Protein AF-A0A8T1TSU7-F1 (afdb_monomer_lite)

pLDDT: mean 82.86, std 10.36, range [57.53, 96.38]

Secondary structure (DSSP, 8-state):
--EEEEEEEETTEEEEEEEEEEEEPPGGGS--SEEEEEEEE-TT-HHHHHHHHHTT-EEEEEEEEE--SS--EEEEEEEEE-

Organism: NCBI:txid29920

Sequence (82 aa):
GNFWVATATQDESTKIVGIIGLQRRSESNGENGIKSLFLTTNPKKKQALEFYAALGYTKGDELMRFWENPQFFEVDKIVKQL

Foldseek 3Di:
DQKDWDWDDDPNDIDTAKMKGFDFDDPPPPDGDTFKIKMKHAPVCVVVVVVVVVVAKDWDPDWDWDDDVPDIGTITIIMHGD

Radius of gyration: 14.73 Å; chains: 1; bounding box: 34×25×42 Å

Structure (mmCIF, N/CA/C/O backbone):
data_AF-A0A8T1TSU7-F1
#
_entry.id   AF-A0A8T1TSU7-F1
#
loop_
_atom_site.group_PDB
_atom_site.id
_atom_site.type_symbol
_atom_site.label_atom_id
_atom_site.label_alt_id
_atom_site.label_comp_id
_atom_site.label_asym_id
_atom_site.label_entity_id
_atom_site.label_seq_id
_atom_site.pdbx_PDB_ins_code
_atom_site.Cartn_x
_atom_site.Cartn_y
_atom_site.Cartn_z
_atom_si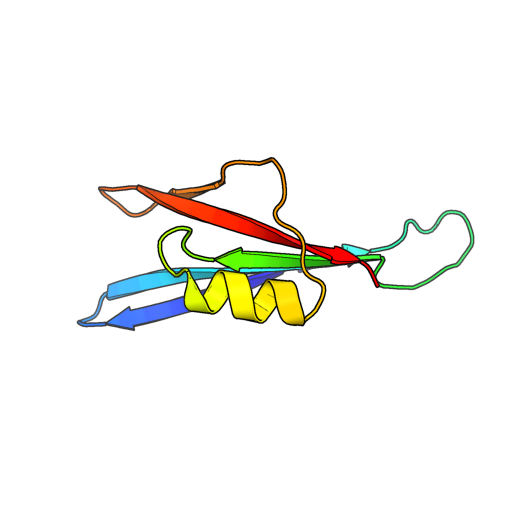te.occupancy
_atom_site.B_iso_or_equiv
_atom_site.auth_seq_id
_atom_site.auth_comp_id
_atom_site.auth_asym_id
_atom_site.auth_atom_id
_atom_site.pdbx_PDB_model_num
ATOM 1 N N . GLY A 1 1 ? 8.005 14.828 -3.775 1.00 61.19 1 GLY A N 1
ATOM 2 C CA . GLY A 1 1 ? 8.139 13.487 -3.169 1.00 61.19 1 GLY A CA 1
ATOM 3 C C . GLY A 1 1 ? 7.616 12.442 -4.134 1.00 61.19 1 GLY A C 1
ATOM 4 O O . GLY A 1 1 ? 6.834 12.799 -5.002 1.00 61.19 1 GLY A O 1
ATOM 5 N N . ASN A 1 2 ? 8.046 11.184 -4.009 1.00 81.62 2 ASN A N 1
ATOM 6 C CA . ASN A 1 2 ? 7.588 10.076 -4.868 1.00 81.62 2 ASN A CA 1
ATOM 7 C C . ASN A 1 2 ? 6.474 9.244 -4.212 1.00 81.62 2 ASN A C 1
ATOM 9 O O . ASN A 1 2 ? 6.217 8.125 -4.640 1.00 81.62 2 ASN A O 1
ATOM 13 N N . PHE A 1 3 ? 5.852 9.757 -3.152 1.00 86.44 3 PHE A N 1
ATOM 14 C CA . PHE A 1 3 ? 4.762 9.090 -2.459 1.00 86.44 3 PHE A CA 1
ATOM 15 C C . PHE A 1 3 ? 3.769 10.101 -1.887 1.00 86.44 3 PHE A C 1
ATOM 17 O O . PHE A 1 3 ? 4.122 11.252 -1.618 1.00 86.44 3 PHE A O 1
ATOM 24 N N . TRP A 1 4 ? 2.544 9.629 -1.691 1.00 87.12 4 TRP A N 1
ATOM 25 C CA . TRP A 1 4 ? 1.434 10.303 -1.036 1.00 87.12 4 TRP A CA 1
ATOM 26 C C . TRP A 1 4 ? 0.962 9.449 0.136 1.00 87.12 4 TRP A C 1
ATOM 28 O O . TRP A 1 4 ? 0.968 8.220 0.061 1.00 87.12 4 TRP A O 1
ATOM 38 N N . VAL A 1 5 ? 0.545 10.103 1.216 1.00 85.69 5 VAL A N 1
ATOM 39 C CA . VAL A 1 5 ? 0.005 9.453 2.413 1.00 85.69 5 VAL A CA 1
ATOM 40 C C . VAL A 1 5 ? -1.475 9.793 2.498 1.00 85.69 5 VAL A C 1
ATOM 42 O O . VAL A 1 5 ? -1.839 10.967 2.483 1.00 85.69 5 VAL A O 1
ATOM 45 N N . ALA A 1 6 ? -2.320 8.770 2.567 1.00 84.00 6 ALA A N 1
ATOM 46 C CA . ALA A 1 6 ? -3.741 8.925 2.817 1.00 84.00 6 ALA A CA 1
ATOM 47 C C . ALA A 1 6 ? -3.980 8.912 4.327 1.00 84.00 6 ALA A C 1
ATOM 49 O O . ALA A 1 6 ? -3.567 7.977 5.022 1.00 84.00 6 ALA A O 1
ATOM 50 N N . THR A 1 7 ? -4.668 9.934 4.823 1.00 83.69 7 THR A N 1
ATOM 51 C CA . THR A 1 7 ? -5.095 10.027 6.215 1.00 83.69 7 THR A CA 1
ATOM 52 C C . THR A 1 7 ? -6.618 10.054 6.305 1.00 83.69 7 THR A C 1
ATOM 54 O O . THR A 1 7 ? -7.294 10.574 5.421 1.00 83.69 7 THR A O 1
ATOM 57 N N . ALA A 1 8 ? -7.161 9.468 7.368 1.00 82.75 8 ALA A N 1
ATOM 58 C CA . ALA A 1 8 ? -8.567 9.574 7.730 1.00 82.75 8 ALA A CA 1
ATOM 59 C C . ALA A 1 8 ? -8.674 10.291 9.074 1.00 82.75 8 ALA A C 1
ATOM 61 O O . ALA A 1 8 ? -7.929 9.977 10.007 1.00 82.75 8 ALA A O 1
ATOM 62 N N . THR A 1 9 ? -9.595 11.245 9.161 1.00 85.12 9 THR A N 1
ATOM 63 C CA . THR A 1 9 ? -9.878 11.975 10.394 1.00 85.12 9 THR A CA 1
ATOM 64 C C . THR A 1 9 ? -11.210 11.504 10.955 1.00 85.12 9 THR A C 1
ATOM 66 O O . THR A 1 9 ? -12.223 11.532 10.257 1.00 85.12 9 THR A O 1
ATOM 69 N N . GLN A 1 10 ? -11.199 11.061 12.208 1.00 80.38 10 GLN A N 1
ATOM 70 C CA . GLN A 1 10 ? -12.390 10.684 12.962 1.00 80.38 10 GLN A CA 1
ATOM 71 C C . GLN A 1 10 ? -12.201 11.120 14.415 1.00 80.38 10 GLN A C 1
ATOM 73 O O . GLN A 1 10 ? -11.144 10.863 14.996 1.00 80.38 10 GLN A O 1
ATOM 78 N N . ASP A 1 11 ? -13.215 11.781 14.977 1.00 75.94 11 ASP A N 1
ATOM 79 C CA . ASP A 1 11 ? -13.270 12.202 16.383 1.00 75.94 11 ASP A CA 1
ATOM 80 C C . ASP A 1 11 ? -11.981 12.913 16.841 1.00 75.94 11 ASP A C 1
ATOM 82 O O . ASP A 1 11 ? -11.294 12.468 17.753 1.00 75.94 11 ASP A O 1
ATOM 86 N N . GLU A 1 12 ? -11.604 13.981 16.125 1.00 80.38 12 GLU A N 1
ATOM 87 C CA . GLU A 1 12 ? -10.398 14.807 16.360 1.00 80.38 12 GLU A CA 1
ATOM 88 C C . GLU A 1 12 ? -9.046 14.082 16.196 1.00 80.38 12 GLU A C 1
ATOM 90 O O . GLU A 1 12 ? -7.986 14.710 16.234 1.00 80.38 12 GLU A O 1
ATOM 95 N N . SER A 1 13 ? -9.054 12.778 15.916 1.00 78.38 13 SER A N 1
ATOM 96 C CA . SER A 1 13 ? -7.858 11.991 15.623 1.00 78.38 13 SER A CA 1
ATOM 97 C C . SER A 1 13 ? -7.634 11.868 14.117 1.00 78.38 13 SER A C 1
ATOM 99 O O . SER A 1 13 ? -8.566 11.621 13.353 1.00 78.38 13 SER A O 1
ATOM 101 N N . THR A 1 14 ? -6.387 12.029 13.670 1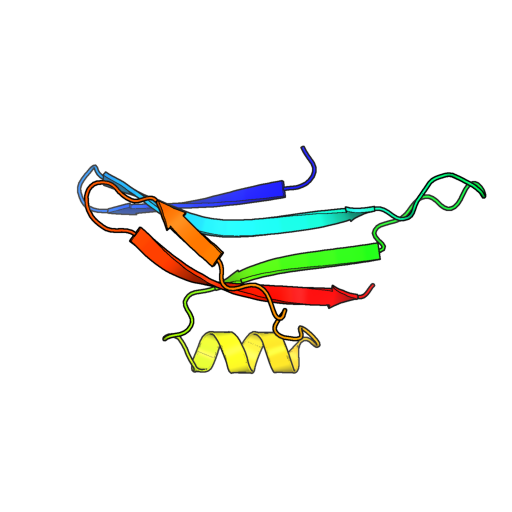.00 81.12 14 THR A N 1
ATOM 102 C CA . THR A 1 14 ? -5.989 11.774 12.278 1.00 81.12 14 THR A CA 1
ATOM 103 C C . THR A 1 14 ? -5.086 10.552 12.228 1.00 81.12 14 THR A C 1
ATOM 105 O O . THR A 1 14 ? -4.067 10.501 12.917 1.00 81.12 14 THR A O 1
ATOM 108 N N . LYS A 1 15 ? -5.453 9.575 11.399 1.00 79.00 15 LYS A N 1
ATOM 109 C CA . LYS A 1 15 ? -4.756 8.292 11.267 1.00 79.00 15 LYS A CA 1
ATOM 110 C C . LYS A 1 15 ? -4.311 8.085 9.834 1.00 79.00 15 LYS A C 1
ATOM 112 O O . LYS A 1 15 ? -5.056 8.389 8.905 1.00 79.00 15 LYS A O 1
ATOM 117 N N . ILE A 1 16 ? -3.115 7.542 9.640 1.00 80.50 16 ILE A N 1
ATOM 118 C CA . ILE A 1 16 ? -2.697 7.065 8.320 1.00 80.50 16 ILE A CA 1
ATOM 119 C C . ILE A 1 16 ? -3.546 5.839 7.986 1.00 80.50 16 ILE A C 1
ATOM 121 O O . ILE A 1 16 ? -3.697 4.952 8.815 1.00 80.50 16 ILE A O 1
ATOM 125 N N . VAL A 1 17 ? -4.093 5.782 6.776 1.00 81.81 17 VAL A N 1
ATOM 126 C CA . VAL A 1 17 ? -4.903 4.646 6.296 1.00 81.81 17 VAL A CA 1
ATOM 127 C C . VAL A 1 17 ? -4.331 3.999 5.040 1.00 81.81 17 VAL A C 1
ATOM 129 O O . VAL A 1 17 ? -4.758 2.912 4.658 1.00 81.81 17 VAL A O 1
ATOM 132 N N . GLY A 1 18 ? -3.340 4.633 4.415 1.00 82.88 18 GLY A N 1
ATOM 133 C CA . GLY A 1 18 ? -2.668 4.097 3.241 1.00 82.88 18 GLY A CA 1
ATOM 134 C C . GLY A 1 18 ? -1.514 4.979 2.785 1.00 82.88 18 GLY A C 1
ATOM 135 O O . GLY A 1 18 ? -1.422 6.155 3.132 1.00 82.88 18 GLY A O 1
ATOM 136 N N . ILE A 1 19 ? -0.632 4.401 1.983 1.00 88.38 19 ILE A N 1
ATOM 137 C CA . ILE A 1 19 ? 0.431 5.104 1.264 1.00 88.38 19 ILE A CA 1
ATOM 138 C C . ILE A 1 19 ? 0.331 4.686 -0.195 1.00 88.38 19 ILE A C 1
ATOM 140 O O . ILE A 1 19 ? 0.069 3.521 -0.477 1.00 88.38 19 ILE A O 1
ATOM 144 N N . ILE A 1 20 ? 0.558 5.624 -1.108 1.00 90.06 20 ILE A N 1
ATOM 145 C CA . ILE A 1 20 ? 0.736 5.365 -2.538 1.00 90.06 20 ILE A CA 1
ATOM 146 C C . ILE A 1 20 ? 2.114 5.885 -2.922 1.00 90.06 20 ILE A C 1
ATOM 148 O O . ILE A 1 20 ? 2.462 6.999 -2.543 1.00 90.06 20 ILE A O 1
ATOM 152 N N . GLY A 1 21 ? 2.892 5.135 -3.695 1.00 89.81 21 GLY A N 1
ATOM 153 C CA . GLY A 1 21 ? 4.178 5.614 -4.188 1.00 89.81 21 GLY A CA 1
ATOM 154 C C . GLY A 1 21 ? 4.535 5.161 -5.596 1.00 89.81 21 GLY A C 1
ATOM 155 O O . GLY A 1 21 ? 3.985 4.201 -6.135 1.00 89.81 21 GLY A O 1
ATOM 156 N N . LEU A 1 22 ? 5.466 5.909 -6.185 1.00 90.88 22 LEU A N 1
ATOM 157 C CA . LEU A 1 22 ? 5.980 5.745 -7.539 1.00 90.88 22 LEU A CA 1
ATOM 158 C C . LEU A 1 22 ? 7.417 5.253 -7.495 1.00 90.88 22 LEU A C 1
ATOM 160 O O . LEU A 1 22 ? 8.290 5.898 -6.907 1.00 90.88 22 LEU A O 1
ATOM 164 N N . GLN A 1 23 ? 7.685 4.167 -8.209 1.00 87.50 23 GLN A N 1
ATOM 165 C CA . GLN A 1 23 ? 9.044 3.783 -8.556 1.00 87.50 23 GLN A CA 1
ATOM 166 C C . GLN A 1 23 ? 9.359 4.322 -9.949 1.00 87.50 23 GLN A C 1
ATOM 168 O O . GLN A 1 23 ? 8.658 4.007 -10.908 1.00 87.50 23 GLN A O 1
ATOM 173 N N . ARG A 1 24 ? 10.415 5.126 -10.083 1.00 84.94 24 ARG A N 1
ATOM 174 C CA . ARG A 1 24 ? 10.885 5.608 -11.392 1.00 84.94 24 ARG A CA 1
ATOM 175 C C . ARG A 1 24 ? 11.778 4.569 -12.070 1.00 84.94 24 ARG A C 1
ATOM 177 O O . ARG A 1 24 ? 12.415 3.763 -11.386 1.00 84.94 24 ARG A O 1
ATOM 184 N N . ARG A 1 25 ? 11.827 4.587 -13.404 1.00 81.12 25 ARG A N 1
ATOM 185 C CA . ARG A 1 25 ? 12.902 3.919 -14.158 1.00 81.12 25 ARG A CA 1
ATOM 186 C C . ARG A 1 25 ? 14.210 4.703 -13.955 1.00 81.12 25 ARG A C 1
ATOM 188 O O . ARG A 1 25 ? 14.173 5.910 -13.742 1.00 81.12 25 ARG A O 1
ATOM 195 N N . SER A 1 26 ? 15.339 3.995 -13.914 1.00 72.12 26 SER A N 1
ATOM 196 C CA . SER A 1 26 ? 16.668 4.600 -13.730 1.00 72.12 26 SER A CA 1
ATOM 197 C C . SER A 1 26 ? 17.113 5.336 -14.997 1.00 72.12 26 SER A C 1
ATOM 199 O O . SER A 1 26 ? 16.867 4.854 -16.099 1.00 72.12 26 SER A O 1
ATOM 201 N N . GLU A 1 27 ? 17.810 6.462 -14.831 1.00 60.66 27 GLU A N 1
ATOM 202 C CA . GLU A 1 27 ? 18.184 7.421 -15.885 1.00 60.66 27 GLU A CA 1
ATOM 203 C C . GLU A 1 27 ? 19.336 6.978 -16.807 1.00 60.66 27 GLU A C 1
ATOM 205 O O . GLU A 1 27 ? 19.789 7.775 -17.624 1.00 60.66 27 GLU A O 1
ATOM 210 N N . SER A 1 28 ? 19.830 5.735 -16.740 1.00 63.38 28 SER A N 1
ATOM 211 C CA . SER A 1 28 ? 21.071 5.382 -17.456 1.00 63.38 28 SER A CA 1
ATOM 212 C C . SER A 1 28 ? 20.989 5.542 -18.982 1.00 63.38 28 SER A C 1
ATOM 214 O O . SER A 1 28 ? 22.024 5.716 -19.616 1.00 63.38 28 SER A O 1
ATOM 216 N N . ASN A 1 29 ? 19.784 5.508 -19.568 1.00 57.53 29 ASN A N 1
ATOM 217 C CA . ASN A 1 29 ? 19.583 5.497 -21.023 1.00 57.53 29 ASN A CA 1
ATOM 218 C C . ASN A 1 29 ? 18.640 6.609 -21.541 1.00 57.53 29 ASN A C 1
ATOM 220 O O . ASN A 1 29 ? 18.178 6.529 -22.676 1.00 57.53 29 ASN A O 1
ATOM 224 N N . GLY A 1 30 ? 18.307 7.627 -20.734 1.00 57.84 30 GLY A N 1
ATOM 225 C CA . GLY A 1 30 ? 17.372 8.692 -21.145 1.00 57.84 30 GLY A CA 1
ATOM 226 C C . GLY A 1 30 ? 15.886 8.293 -21.164 1.00 57.84 30 GLY A C 1
ATOM 227 O O . GLY A 1 30 ? 15.047 9.062 -21.633 1.00 57.84 30 GLY A O 1
ATOM 228 N N . GLU A 1 31 ? 15.533 7.114 -20.636 1.00 58.31 31 GLU A N 1
ATOM 229 C CA . GLU A 1 31 ? 14.139 6.712 -20.426 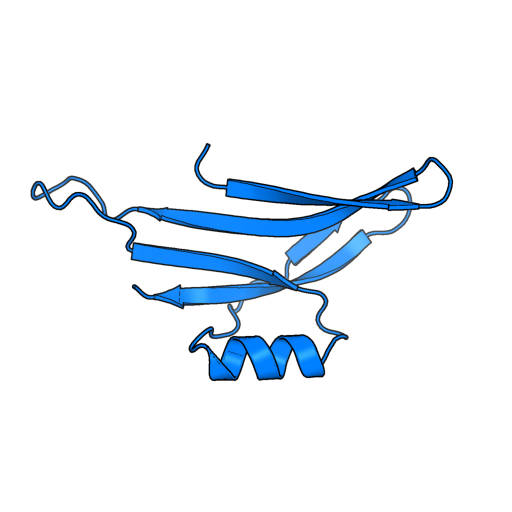1.00 58.31 31 GLU A CA 1
ATOM 230 C C . GLU A 1 31 ? 13.548 7.417 -19.198 1.00 58.31 31 GLU A C 1
ATOM 232 O O . GLU A 1 31 ? 13.750 7.009 -18.053 1.00 58.31 31 GLU A O 1
ATOM 237 N N . ASN A 1 32 ? 12.756 8.457 -19.444 1.00 67.50 32 ASN A N 1
ATOM 238 C CA . ASN A 1 32 ? 11.939 9.092 -18.417 1.00 67.50 32 ASN A CA 1
ATOM 239 C C . ASN A 1 32 ? 10.627 8.312 -18.257 1.00 67.50 32 ASN A C 1
ATOM 241 O O . ASN A 1 32 ? 9.874 8.153 -19.216 1.00 67.50 32 ASN A O 1
ATOM 245 N N . GLY A 1 33 ? 10.318 7.830 -17.049 1.00 79.50 33 GLY A N 1
ATOM 246 C CA . GLY A 1 33 ? 9.057 7.125 -16.817 1.00 79.50 33 GLY A CA 1
ATOM 247 C C . GLY A 1 33 ? 8.880 6.540 -15.420 1.00 79.50 33 GLY A C 1
ATOM 248 O O . GLY A 1 33 ? 9.814 6.433 -14.620 1.00 79.50 33 GLY A O 1
ATOM 249 N N . ILE A 1 34 ? 7.644 6.142 -15.128 1.00 86.75 34 ILE A N 1
ATOM 250 C CA . ILE A 1 34 ? 7.285 5.403 -13.916 1.00 86.75 34 ILE A CA 1
ATOM 251 C C . ILE A 1 34 ? 7.378 3.911 -14.252 1.00 86.75 34 ILE A C 1
ATOM 253 O O . ILE A 1 34 ? 6.792 3.456 -15.226 1.00 86.75 34 ILE A O 1
ATOM 257 N N . LYS A 1 35 ? 8.140 3.158 -13.457 1.00 89.56 35 LYS A N 1
ATOM 258 C CA . LYS A 1 35 ? 8.284 1.701 -13.560 1.00 89.56 35 LYS A CA 1
ATOM 259 C C . LYS A 1 35 ? 7.115 0.974 -12.904 1.00 89.56 35 LYS A C 1
ATOM 261 O O . LYS A 1 35 ? 6.642 -0.032 -13.414 1.00 89.56 35 LYS A O 1
ATOM 266 N N . SER A 1 36 ? 6.706 1.440 -11.729 1.00 91.19 36 SER A N 1
ATOM 267 C CA . SER A 1 36 ? 5.670 0.775 -10.951 1.00 91.19 36 SER A CA 1
ATOM 268 C C . SER A 1 36 ? 4.960 1.735 -10.005 1.00 91.19 36 SER A C 1
ATOM 270 O O . SER A 1 36 ? 5.500 2.769 -9.591 1.00 91.19 36 SER A O 1
ATOM 272 N N . LEU A 1 37 ? 3.733 1.355 -9.668 1.00 92.31 37 LEU A N 1
ATOM 273 C CA . LEU A 1 37 ? 2.929 1.916 -8.593 1.00 92.31 37 LEU A CA 1
ATOM 274 C C . LEU A 1 37 ? 2.954 0.935 -7.427 1.00 92.31 37 LEU A C 1
ATOM 276 O O . LEU A 1 37 ? 2.779 -0.266 -7.638 1.00 92.31 37 LEU A O 1
ATOM 280 N N . PHE A 1 38 ? 3.096 1.430 -6.203 1.00 92.06 38 PHE A N 1
ATOM 281 C CA . PHE A 1 38 ? 2.778 0.646 -5.014 1.00 92.06 38 PHE A CA 1
ATOM 282 C C . PHE A 1 38 ? 1.736 1.358 -4.167 1.00 92.06 38 PHE A C 1
ATOM 284 O O . PHE A 1 38 ? 1.705 2.588 -4.112 1.00 92.06 38 PHE A O 1
ATOM 291 N N . LEU A 1 39 ? 0.903 0.578 -3.487 1.00 91.81 39 LEU A N 1
ATOM 292 C CA . LEU A 1 39 ? 0.008 1.084 -2.459 1.00 91.81 39 LEU A CA 1
ATOM 293 C C . LEU A 1 39 ? -0.038 0.139 -1.264 1.00 91.81 39 LEU A C 1
ATOM 295 O O . LEU A 1 39 ? 0.299 -1.039 -1.387 1.00 91.81 39 LEU A O 1
ATOM 299 N N . THR A 1 40 ? -0.439 0.654 -0.107 1.00 90.06 40 THR A N 1
ATOM 300 C CA . THR A 1 40 ? -0.687 -0.167 1.079 1.00 90.06 40 THR A CA 1
ATOM 301 C C . THR A 1 40 ? -2.178 -0.304 1.354 1.00 90.06 40 THR A C 1
ATOM 303 O O . THR A 1 40 ? -2.952 0.638 1.178 1.00 90.06 40 THR A O 1
ATOM 306 N N . THR A 1 41 ? -2.597 -1.492 1.780 1.00 88.81 41 THR A N 1
ATOM 307 C CA . THR A 1 41 ? -3.984 -1.762 2.168 1.00 88.81 41 THR A CA 1
ATOM 308 C C . THR A 1 41 ? -4.042 -2.652 3.401 1.00 88.81 41 THR A C 1
ATOM 310 O O . THR A 1 41 ? -3.099 -3.374 3.710 1.00 88.81 41 THR A O 1
ATOM 313 N N . ASN A 1 42 ? -5.148 -2.606 4.137 1.00 86.81 42 ASN A N 1
ATOM 314 C CA . ASN A 1 42 ? -5.323 -3.453 5.309 1.00 86.81 42 ASN A CA 1
ATOM 315 C C . ASN A 1 42 ? -5.534 -4.919 4.863 1.00 86.81 42 ASN A C 1
ATOM 317 O O . ASN A 1 42 ? -6.502 -5.184 4.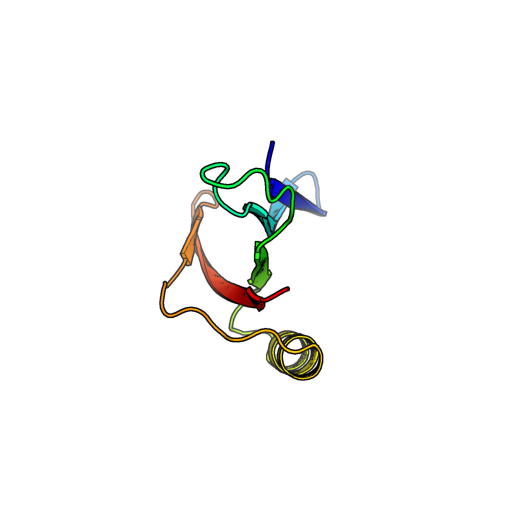143 1.00 86.81 42 ASN A O 1
ATOM 321 N N . PRO A 1 43 ? -4.719 -5.886 5.331 1.00 85.62 43 PRO A N 1
ATOM 322 C CA . PRO A 1 43 ? -4.790 -7.289 4.909 1.00 85.62 43 PRO A CA 1
ATOM 323 C C . PRO A 1 43 ? -6.131 -7.952 5.253 1.00 85.62 43 PRO A C 1
ATOM 325 O O . PRO A 1 43 ? -6.525 -8.944 4.642 1.00 85.62 43 PRO A O 1
ATOM 328 N N . LYS A 1 44 ? -6.881 -7.402 6.216 1.00 86.94 44 LYS A N 1
ATOM 329 C CA . LYS A 1 44 ? -8.202 -7.913 6.612 1.00 86.94 44 LYS A CA 1
ATOM 330 C C . LYS A 1 44 ? -9.314 -7.508 5.634 1.00 86.94 44 LYS A C 1
ATOM 332 O O . LYS A 1 44 ? -10.419 -8.044 5.717 1.00 86.94 44 LYS A O 1
ATOM 337 N N . LYS A 1 45 ? -9.069 -6.572 4.708 1.00 87.62 45 LYS A N 1
ATOM 338 C CA . LYS A 1 45 ? -10.062 -6.079 3.736 1.00 87.62 45 LYS A CA 1
ATOM 339 C C . LYS A 1 45 ? -10.014 -6.893 2.437 1.00 87.62 45 LYS A C 1
ATOM 341 O O . LYS A 1 45 ? -9.548 -6.407 1.412 1.00 87.62 45 LYS A O 1
ATOM 346 N N . LYS A 1 46 ? -10.557 -8.118 2.467 1.00 89.81 46 LYS A N 1
ATOM 347 C CA . LYS A 1 46 ? -10.574 -9.048 1.313 1.00 89.81 46 LYS A CA 1
ATOM 348 C C . LYS A 1 46 ? -11.113 -8.426 0.018 1.00 89.81 46 LYS A C 1
ATOM 350 O O . LYS A 1 46 ? -10.464 -8.538 -1.011 1.00 89.81 46 LYS A O 1
ATOM 355 N N . GLN A 1 47 ? -12.220 -7.684 0.091 1.00 91.81 47 GLN A N 1
ATOM 356 C CA . GLN A 1 47 ? -12.799 -7.002 -1.074 1.00 91.81 47 GLN A CA 1
ATOM 357 C C . GLN A 1 47 ? -11.828 -5.997 -1.717 1.00 91.81 47 GLN A C 1
ATOM 359 O O . GLN A 1 47 ? -11.773 -5.883 -2.937 1.00 91.81 47 GLN A O 1
ATOM 364 N N . ALA A 1 48 ? -11.043 -5.278 -0.908 1.00 88.81 48 ALA A N 1
ATOM 365 C CA . ALA A 1 48 ? -10.041 -4.353 -1.427 1.00 88.81 48 ALA A CA 1
ATOM 366 C C . ALA A 1 48 ? -8.898 -5.114 -2.113 1.00 88.81 48 ALA A C 1
ATOM 368 O O . ALA A 1 48 ? -8.479 -4.733 -3.201 1.00 88.81 48 ALA A O 1
ATOM 369 N N . LEU A 1 49 ? -8.431 -6.214 -1.513 1.00 90.69 49 LEU A N 1
ATOM 370 C CA . LEU A 1 49 ? -7.402 -7.071 -2.109 1.00 90.69 49 LEU A CA 1
ATOM 371 C C . LEU A 1 49 ? -7.849 -7.636 -3.464 1.00 90.69 49 LEU A C 1
ATOM 373 O O . LEU A 1 49 ? -7.102 -7.543 -4.434 1.00 90.69 49 LEU A O 1
ATOM 377 N N . GLU A 1 50 ? -9.073 -8.160 -3.549 1.00 93.38 50 GLU A N 1
ATOM 378 C CA . GLU A 1 50 ? -9.657 -8.683 -4.792 1.00 93.38 50 GLU A CA 1
ATOM 379 C C . GLU A 1 50 ? -9.814 -7.591 -5.856 1.00 93.38 50 GLU A C 1
ATOM 381 O O . GLU A 1 50 ? -9.453 -7.799 -7.015 1.00 93.38 50 GLU A O 1
ATOM 386 N N . PHE A 1 51 ? -10.280 -6.403 -5.461 1.00 94.19 51 PHE A N 1
ATOM 387 C CA . PHE A 1 51 ? -10.390 -5.250 -6.353 1.00 94.19 51 PHE A CA 1
ATOM 388 C C . PHE A 1 51 ? -9.034 -4.864 -6.957 1.00 94.19 51 PHE A C 1
ATOM 390 O O . PHE A 1 51 ? -8.911 -4.717 -8.1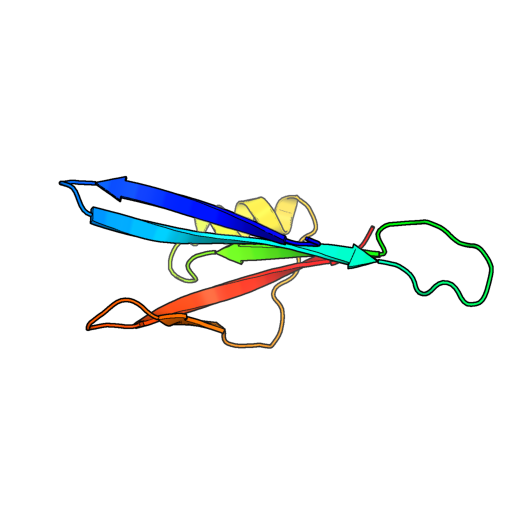73 1.00 94.19 51 PHE A O 1
ATOM 397 N N . TYR A 1 52 ? -7.993 -4.732 -6.132 1.00 93.31 52 TYR A N 1
ATOM 398 C CA . TYR A 1 52 ? -6.674 -4.360 -6.637 1.00 93.31 52 TYR A CA 1
ATOM 399 C C . TYR A 1 52 ? -6.018 -5.480 -7.448 1.00 93.31 52 TYR A C 1
ATOM 401 O O . TYR A 1 52 ? -5.362 -5.189 -8.451 1.00 93.31 52 TYR A O 1
ATOM 409 N N . ALA A 1 53 ? -6.241 -6.744 -7.082 1.00 93.69 53 ALA A N 1
ATOM 410 C CA . ALA A 1 53 ? -5.814 -7.882 -7.888 1.00 93.69 53 ALA A CA 1
ATOM 411 C C . ALA A 1 53 ? -6.441 -7.840 -9.293 1.00 93.69 53 ALA A C 1
ATOM 413 O O . ALA A 1 53 ? -5.727 -7.991 -10.284 1.00 93.69 53 ALA A O 1
ATOM 414 N N . ALA A 1 54 ? -7.738 -7.524 -9.402 1.00 96.38 54 ALA A N 1
ATOM 415 C CA . ALA A 1 54 ? -8.422 -7.364 -10.688 1.00 96.38 54 ALA A CA 1
ATOM 416 C C . ALA A 1 54 ? -7.861 -6.202 -11.536 1.00 96.38 54 ALA A C 1
ATOM 418 O O . ALA A 1 54 ? -7.907 -6.249 -12.763 1.00 96.38 54 ALA A O 1
ATOM 419 N N . LEU A 1 55 ? -7.280 -5.179 -10.899 1.00 95.25 55 LEU A N 1
ATOM 420 C CA . LEU A 1 55 ? -6.586 -4.077 -11.576 1.00 95.25 55 LEU A CA 1
ATOM 421 C C . LEU A 1 55 ? -5.131 -4.403 -11.968 1.00 95.25 55 LEU A C 1
ATOM 423 O O . LEU A 1 55 ? -4.447 -3.531 -12.523 1.00 95.25 55 LEU A O 1
ATOM 427 N N . GLY A 1 56 ? -4.652 -5.619 -11.690 1.00 95.31 56 GLY A N 1
ATOM 428 C CA . GLY A 1 56 ? -3.301 -6.083 -12.013 1.00 95.31 56 GLY A CA 1
ATOM 429 C C . GLY A 1 56 ? -2.245 -5.756 -10.955 1.00 95.31 56 GLY A C 1
ATOM 430 O O . GLY A 1 56 ? -1.057 -5.751 -11.272 1.00 95.31 56 GLY A O 1
ATOM 431 N N . TYR A 1 57 ? -2.650 -5.447 -9.719 1.00 95.56 57 TYR A N 1
ATOM 432 C CA . TYR A 1 57 ? -1.712 -5.367 -8.600 1.00 95.56 57 TYR A CA 1
ATOM 433 C C . TYR A 1 57 ? -1.413 -6.762 -8.052 1.00 95.56 57 TYR A C 1
ATOM 435 O O . TYR A 1 57 ? -2.300 -7.603 -7.925 1.00 95.56 57 TYR A O 1
ATOM 443 N N . THR A 1 58 ? -0.171 -6.978 -7.644 1.00 94.69 58 THR A N 1
ATOM 444 C CA . THR A 1 58 ? 0.275 -8.195 -6.965 1.00 94.69 58 THR A CA 1
ATOM 445 C C . THR A 1 58 ? 0.739 -7.861 -5.556 1.00 94.69 58 THR A C 1
ATOM 447 O O . THR A 1 58 ? 1.355 -6.818 -5.327 1.00 94.69 58 THR A O 1
ATOM 450 N N . LYS A 1 59 ? 0.464 -8.746 -4.596 1.00 90.62 59 LYS A N 1
ATOM 451 C CA . LYS A 1 59 ? 0.975 -8.607 -3.230 1.00 90.62 59 LYS A CA 1
ATOM 452 C C . LYS A 1 59 ? 2.502 -8.720 -3.233 1.00 90.62 59 LYS A C 1
ATOM 454 O O . LYS A 1 59 ? 3.046 -9.593 -3.899 1.00 90.62 59 LYS A O 1
ATOM 459 N N . GLY A 1 60 ? 3.173 -7.801 -2.546 1.00 84.12 60 GLY A N 1
ATOM 460 C CA . GLY A 1 60 ? 4.608 -7.879 -2.294 1.00 84.12 60 GLY A CA 1
ATOM 461 C C . GLY A 1 60 ? 4.906 -8.754 -1.079 1.00 84.12 60 GLY A C 1
ATOM 462 O O . GLY A 1 60 ? 4.070 -8.884 -0.186 1.00 84.12 60 GLY A O 1
ATOM 463 N N . ASP A 1 61 ? 6.115 -9.305 -1.024 1.00 76.62 61 ASP A N 1
ATOM 464 C CA . ASP A 1 61 ? 6.535 -10.232 0.039 1.00 76.62 61 ASP A CA 1
ATOM 465 C C . ASP A 1 61 ? 6.885 -9.536 1.371 1.00 76.62 61 ASP A C 1
ATOM 467 O O . ASP A 1 61 ? 7.171 -10.186 2.374 1.00 76.62 61 ASP A O 1
ATOM 471 N N . GLU A 1 62 ? 6.860 -8.201 1.409 1.00 77.06 62 GLU A N 1
ATOM 472 C CA . GLU A 1 62 ? 7.213 -7.410 2.589 1.00 77.06 62 GLU A CA 1
ATOM 473 C C . GLU A 1 62 ? 6.001 -7.190 3.506 1.00 77.06 62 GLU A C 1
ATOM 475 O O . GLU A 1 62 ? 5.043 -6.502 3.140 1.00 77.06 62 GLU A O 1
ATOM 480 N N . LEU A 1 63 ? 6.079 -7.699 4.740 1.00 70.56 63 LEU A N 1
ATOM 481 C CA . LEU A 1 63 ? 5.148 -7.329 5.806 1.00 70.56 63 LEU A CA 1
ATOM 482 C C . LEU A 1 63 ? 5.433 -5.888 6.252 1.00 70.56 63 LEU A C 1
ATOM 484 O O . LEU A 1 63 ? 6.499 -5.601 6.801 1.00 70.56 63 LEU A O 1
ATOM 488 N N . MET A 1 64 ? 4.472 -4.985 6.059 1.00 78.88 64 MET A N 1
ATOM 489 C CA . MET A 1 64 ? 4.574 -3.604 6.524 1.00 78.88 64 MET A CA 1
ATOM 490 C C . MET A 1 64 ? 3.691 -3.366 7.747 1.00 78.88 64 MET A C 1
ATOM 492 O O . MET A 1 64 ? 2.585 -3.894 7.866 1.00 78.88 64 MET A O 1
ATOM 496 N N . ARG A 1 65 ? 4.186 -2.540 8.669 1.00 79.62 65 ARG A N 1
ATOM 497 C CA . ARG A 1 65 ? 3.454 -2.102 9.860 1.00 79.62 65 ARG A CA 1
ATOM 498 C C . ARG A 1 65 ? 3.466 -0.590 9.911 1.00 79.62 65 ARG A C 1
ATOM 500 O O . ARG A 1 65 ? 4.534 0.019 9.857 1.00 79.62 65 ARG A O 1
ATOM 507 N N . PHE A 1 66 ? 2.289 0.007 10.019 1.00 77.88 66 PHE A N 1
ATOM 508 C CA . PHE A 1 66 ? 2.175 1.430 10.296 1.00 77.88 66 PHE A CA 1
ATOM 509 C C . PHE A 1 66 ? 2.109 1.636 11.799 1.00 77.88 66 PHE A C 1
ATOM 511 O O . PHE A 1 66 ? 1.412 0.914 12.516 1.00 77.88 66 PHE A O 1
ATOM 518 N N . TRP A 1 67 ? 2.912 2.585 12.270 1.00 67.31 67 TRP A N 1
ATOM 519 C CA . TRP A 1 67 ? 2.965 2.934 13.674 1.00 67.31 67 TRP A CA 1
ATOM 520 C C . TRP A 1 67 ? 1.794 3.852 13.999 1.00 67.31 67 TRP A C 1
ATOM 522 O O . TRP A 1 67 ? 1.631 4.910 13.393 1.00 67.31 67 TRP A O 1
ATOM 532 N N . GLU A 1 68 ? 0.989 3.437 14.962 1.00 69.00 68 GLU A N 1
ATOM 533 C CA . GLU A 1 68 ? -0.041 4.248 15.582 1.00 69.00 68 GLU A CA 1
ATOM 534 C C . GLU A 1 68 ? 0.190 4.114 17.093 1.00 69.00 68 GLU A C 1
ATOM 536 O O . GLU A 1 68 ? 0.507 3.037 17.593 1.00 69.00 68 GLU A O 1
ATOM 541 N N . ASN A 1 69 ? 0.194 5.222 17.828 1.00 61.41 69 ASN A N 1
ATOM 542 C CA . ASN A 1 69 ? 0.454 5.191 19.266 1.00 61.41 69 ASN A CA 1
ATOM 543 C C . ASN A 1 69 ? -0.865 4.869 19.991 1.00 61.41 69 ASN A C 1
ATOM 545 O O . ASN A 1 69 ? -1.804 5.650 19.822 1.00 61.41 69 ASN A O 1
ATOM 549 N N . PRO A 1 70 ? -0.991 3.785 20.789 1.00 59.97 70 PRO A N 1
ATOM 550 C CA . PRO A 1 70 ? 0.036 2.827 21.236 1.00 59.97 70 PRO A CA 1
ATOM 551 C C . PRO A 1 70 ? 0.115 1.495 20.451 1.00 59.97 70 PRO A C 1
ATOM 553 O O . PRO A 1 70 ? 0.894 0.619 20.829 1.00 59.97 70 PRO A O 1
ATOM 556 N N . GLN A 1 71 ? -0.685 1.294 19.397 1.00 66.31 71 GLN A N 1
ATOM 557 C CA . GLN A 1 71 ? -0.792 0.023 18.669 1.00 66.31 71 GLN A CA 1
ATOM 558 C C . GLN A 1 71 ? -0.451 0.148 17.176 1.00 66.31 71 GLN A C 1
ATOM 560 O O . GLN A 1 71 ? -1.068 0.921 16.462 1.00 66.31 71 GLN A O 1
ATOM 565 N N . PHE A 1 72 ? 0.474 -0.672 16.665 1.00 70.19 72 PHE A N 1
ATOM 566 C CA . PHE A 1 72 ? 0.722 -0.779 15.221 1.00 70.19 72 PHE A CA 1
ATOM 567 C C . PHE A 1 72 ? -0.385 -1.573 14.512 1.00 70.19 72 PHE A C 1
ATOM 569 O O . PHE A 1 72 ? -0.968 -2.492 15.094 1.00 70.19 72 PHE A O 1
ATOM 576 N N . PHE A 1 73 ? -0.616 -1.295 13.227 1.00 78.56 73 PHE A N 1
ATOM 577 C CA . PHE A 1 73 ? -1.456 -2.141 12.377 1.00 78.56 73 PHE A CA 1
ATOM 578 C C . PHE A 1 73 ? -0.703 -2.620 11.137 1.00 78.56 73 PHE A C 1
ATOM 580 O O . PHE A 1 73 ? 0.144 -1.924 10.574 1.00 78.56 73 PHE A O 1
ATOM 587 N N . GLU A 1 74 ? -0.994 -3.856 10.739 1.00 85.19 74 GLU A N 1
ATOM 588 C CA . GLU A 1 74 ? -0.397 -4.482 9.563 1.00 85.19 74 GLU A CA 1
ATOM 589 C C . GLU A 1 74 ? -1.046 -3.955 8.287 1.00 85.19 74 GLU A C 1
ATOM 591 O O . GLU A 1 74 ? -2.263 -3.752 8.224 1.00 85.19 74 GLU A O 1
ATOM 596 N N . VAL A 1 75 ? -0.219 -3.758 7.266 1.00 87.62 75 VAL A N 1
ATOM 597 C CA . VAL A 1 75 ? -0.644 -3.408 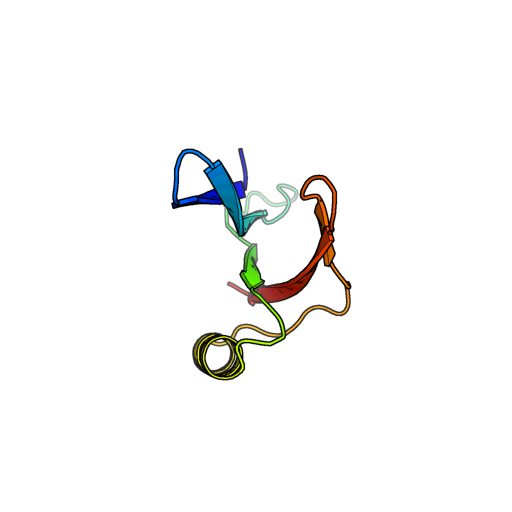5.916 1.00 87.62 75 VAL A CA 1
ATOM 598 C C . VAL A 1 75 ? 0.064 -4.301 4.907 1.00 87.62 75 VAL A C 1
ATOM 600 O O . VAL A 1 75 ? 1.259 -4.573 5.018 1.00 87.62 75 VAL A O 1
ATOM 603 N N . ASP A 1 76 ? -0.681 -4.730 3.898 1.00 89.88 76 ASP A N 1
ATOM 604 C CA . ASP A 1 76 ? -0.134 -5.372 2.717 1.00 89.88 76 ASP A CA 1
ATOM 605 C C . ASP A 1 76 ? 0.327 -4.293 1.747 1.00 89.88 76 ASP A C 1
ATOM 607 O O . ASP A 1 76 ? -0.454 -3.423 1.350 1.00 89.88 76 ASP A O 1
ATOM 611 N N . LYS A 1 77 ? 1.589 -4.370 1.331 1.00 91.62 77 LYS A N 1
ATOM 612 C CA . LYS A 1 77 ? 2.073 -3.643 0.161 1.00 91.62 77 LYS A CA 1
ATOM 613 C C . LYS A 1 77 ? 1.677 -4.422 -1.082 1.00 91.62 77 LYS A C 1
ATOM 615 O O . LYS A 1 77 ? 1.998 -5.602 -1.212 1.00 91.62 77 LYS A O 1
ATOM 620 N N . ILE A 1 78 ? 1.022 -3.752 -2.016 1.00 92.81 78 ILE A N 1
ATOM 621 C CA . ILE A 1 78 ? 0.705 -4.305 -3.329 1.00 92.81 78 ILE A CA 1
ATOM 622 C C . ILE A 1 78 ? 1.318 -3.419 -4.412 1.00 92.81 78 ILE A C 1
ATOM 624 O O . ILE A 1 78 ? 1.440 -2.204 -4.241 1.00 92.81 78 ILE A O 1
ATOM 628 N N . VAL A 1 79 ? 1.739 -4.028 -5.515 1.00 94.00 79 VAL A N 1
ATOM 629 C CA . VAL A 1 79 ? 2.535 -3.382 -6.564 1.00 94.00 79 VAL A CA 1
ATOM 630 C C . VAL A 1 79 ? 1.933 -3.683 -7.930 1.00 94.00 79 VAL A C 1
ATOM 632 O O . VAL A 1 79 ? 1.566 -4.820 -8.204 1.00 94.00 79 VAL A O 1
ATOM 635 N N . LYS A 1 80 ? 1.870 -2.678 -8.801 1.00 94.62 80 LYS A N 1
ATOM 636 C CA . LYS A 1 80 ? 1.516 -2.817 -10.216 1.00 94.62 80 LYS A CA 1
ATOM 637 C C . LYS A 1 80 ? 2.661 -2.295 -11.073 1.00 94.62 80 LYS A C 1
ATOM 639 O O . LYS A 1 80 ? 3.087 -1.153 -10.904 1.00 94.62 80 LYS A O 1
ATOM 644 N N . GLN A 1 81 ? 3.154 -3.128 -11.982 1.00 92.12 81 GLN A N 1
ATOM 645 C CA . GLN A 1 81 ? 4.140 -2.712 -12.984 1.00 92.12 81 GLN A CA 1
ATOM 646 C C . GLN A 1 81 ? 3.443 -1.913 -14.099 1.00 92.12 81 GLN A C 1
ATOM 648 O O . GLN A 1 81 ? 2.282 -2.194 -14.412 1.00 92.12 81 GLN A O 1
ATOM 653 N N . LEU A 1 82 ? 4.141 -0.916 -14.653 1.00 88.31 82 LEU A N 1
ATOM 654 C CA . LEU A 1 82 ? 3.674 -0.049 -15.741 1.00 88.31 82 LEU A CA 1
ATOM 655 C C . LEU A 1 82 ? 4.485 -0.242 -17.028 1.00 88.31 82 LEU A C 1
ATOM 657 O O . LEU A 1 82 ? 5.738 -0.352 -16.958 1.00 88.31 82 LEU A O 1
#